Protein AF-A0A7K4M1R7-F1 (afdb_monomer_lite)

Foldseek 3Di:
DVVVLQVCLCVLLVHPDTQDPQLVQLLVCQLVVDPDRDVVVCVPPDDDPCSAANDPTVPDPGHSPVLSVVLSVCSNPPNSVCSRVVQAPESADPVRQCVVPVPPDPPDHHHYRDD

Sequence (115 aa):
LCEALNMKFKAEVQSSRGLTKENLVFLAQKLFNSTSSHLEDYSSTTVSWSQFNRENLPGRNYTFWQWFDGVMEVLKKHLKPHWNDGAILGFVNKQQAHDLLINKPDGTFLLRFSD

Structure (mmCIF, N/CA/C/O backbone):
data_AF-A0A7K4M1R7-F1
#
_entry.id   AF-A0A7K4M1R7-F1
#
loop_
_atom_site.group_PDB
_atom_site.id
_atom_site.type_symbol
_atom_site.label_atom_id
_atom_site.label_alt_id
_atom_site.label_comp_id
_atom_site.label_asym_id
_atom_site.label_entity_id
_atom_site.label_seq_id
_atom_site.pdbx_PDB_ins_code
_atom_site.Cartn_x
_atom_site.Cartn_y
_atom_site.Cartn_z
_atom_site.occupancy
_atom_site.B_iso_or_equiv
_atom_site.auth_seq_id
_atom_site.auth_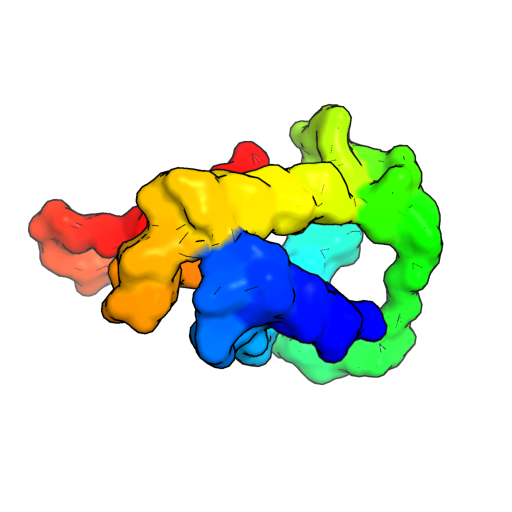comp_id
_atom_site.auth_asym_id
_atom_site.auth_atom_id
_atom_site.pdbx_PDB_model_num
ATOM 1 N N . LEU A 1 1 ? 12.152 5.967 -6.539 1.00 92.69 1 LEU A N 1
ATOM 2 C CA . LEU A 1 1 ? 10.838 5.297 -6.718 1.00 92.69 1 LEU A CA 1
ATOM 3 C C . LEU A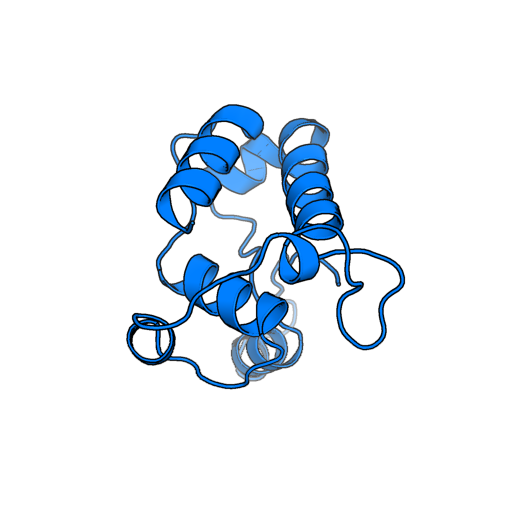 1 1 ? 9.872 5.573 -5.562 1.00 92.69 1 LEU A C 1
ATOM 5 O O . LEU A 1 1 ? 8.762 6.008 -5.833 1.00 92.69 1 LEU A O 1
ATOM 9 N N . CYS A 1 2 ? 10.268 5.361 -4.300 1.00 95.19 2 CYS A N 1
ATOM 10 C CA . CYS A 1 2 ? 9.386 5.525 -3.130 1.00 95.19 2 CYS A CA 1
ATOM 11 C C . CYS A 1 2 ? 8.662 6.879 -3.066 1.00 95.19 2 CYS A C 1
ATOM 13 O O . CYS A 1 2 ? 7.456 6.921 -2.839 1.00 95.19 2 CYS A O 1
ATOM 15 N N . GLU A 1 3 ? 9.373 7.981 -3.319 1.00 96.44 3 GLU A N 1
ATOM 16 C CA . GLU A 1 3 ? 8.776 9.324 -3.346 1.00 96.44 3 GLU A CA 1
ATOM 17 C C . GLU A 1 3 ? 7.706 9.463 -4.432 1.00 96.44 3 GLU A C 1
ATOM 19 O O . GLU A 1 3 ? 6.621 9.970 -4.160 1.00 96.44 3 GLU A O 1
ATOM 24 N N . ALA A 1 4 ? 7.975 8.945 -5.635 1.00 97.88 4 ALA A N 1
ATOM 25 C CA . ALA A 1 4 ? 7.024 8.959 -6.742 1.00 97.88 4 ALA A CA 1
ATOM 26 C C . ALA A 1 4 ? 5.773 8.123 -6.426 1.00 97.88 4 ALA A C 1
ATOM 28 O O . ALA A 1 4 ? 4.659 8.584 -6.669 1.00 97.88 4 ALA A O 1
ATOM 29 N N . LEU A 1 5 ? 5.936 6.939 -5.819 1.00 98.06 5 LEU A N 1
ATOM 30 C CA . LEU A 1 5 ? 4.811 6.115 -5.362 1.00 98.06 5 LEU A CA 1
ATOM 31 C C . LEU A 1 5 ? 3.977 6.840 -4.306 1.00 98.06 5 LEU A C 1
ATOM 33 O O . LEU A 1 5 ? 2.757 6.877 -4.417 1.00 98.06 5 LEU A O 1
ATOM 37 N N . ASN A 1 6 ? 4.617 7.457 -3.311 1.00 98.25 6 ASN A N 1
ATOM 38 C CA . ASN A 1 6 ? 3.915 8.193 -2.262 1.00 98.25 6 ASN A CA 1
ATOM 39 C C . ASN A 1 6 ? 3.180 9.424 -2.818 1.00 98.25 6 ASN A C 1
ATOM 41 O O . ASN A 1 6 ? 2.033 9.679 -2.458 1.00 98.25 6 ASN A O 1
ATOM 45 N N . MET A 1 7 ? 3.819 10.169 -3.723 1.00 98.12 7 MET A N 1
ATOM 46 C CA . MET A 1 7 ? 3.213 11.318 -4.396 1.00 98.12 7 MET A CA 1
ATOM 47 C C . MET A 1 7 ? 1.990 10.892 -5.213 1.00 98.12 7 MET A C 1
ATOM 49 O O . MET A 1 7 ? 0.915 11.471 -5.051 1.00 98.12 7 MET A O 1
ATOM 53 N N . LYS A 1 8 ? 2.129 9.846 -6.036 1.00 98.00 8 LYS A N 1
ATOM 54 C CA . LYS A 1 8 ? 1.030 9.290 -6.831 1.00 98.00 8 LYS A CA 1
ATOM 55 C C . LYS A 1 8 ? -0.098 8.772 -5.941 1.00 98.00 8 LYS A C 1
ATOM 57 O O . LYS A 1 8 ? -1.249 9.091 -6.205 1.00 98.00 8 LYS A O 1
ATOM 62 N N . PHE A 1 9 ? 0.224 8.062 -4.862 1.00 98.38 9 PHE A N 1
ATOM 63 C CA . PHE A 1 9 ? -0.757 7.540 -3.911 1.00 98.38 9 PHE A CA 1
ATOM 64 C C . PHE A 1 9 ? -1.589 8.653 -3.269 1.00 98.38 9 PHE A C 1
ATOM 66 O O . PHE A 1 9 ? -2.816 8.606 -3.310 1.00 98.38 9 PHE A O 1
ATOM 73 N N . LYS A 1 10 ? -0.938 9.697 -2.737 1.00 97.75 10 LYS A N 1
ATOM 74 C CA . LYS A 1 10 ? -1.638 10.852 -2.152 1.00 97.75 10 LYS A CA 1
ATOM 75 C C . LYS A 1 10 ? -2.534 11.556 -3.168 1.00 97.75 10 LYS A C 1
ATOM 77 O O . LYS A 1 10 ? -3.664 11.911 -2.835 1.00 97.75 10 LYS A O 1
ATOM 82 N N . ALA A 1 11 ? -2.039 11.747 -4.391 1.00 97.94 11 ALA A N 1
ATOM 83 C CA . ALA A 1 11 ? -2.790 12.392 -5.461 1.00 97.94 11 ALA A CA 1
ATOM 84 C C . ALA A 1 11 ? -4.012 11.560 -5.885 1.00 97.94 11 ALA A C 1
ATOM 86 O O . ALA A 1 11 ? -5.116 12.093 -5.965 1.00 97.94 11 ALA A O 1
ATOM 87 N N . GLU A 1 12 ? -3.835 10.255 -6.102 1.00 97.88 12 GLU A N 1
ATOM 88 C CA . GLU A 1 12 ? -4.886 9.372 -6.617 1.00 97.88 12 GLU A CA 1
ATOM 89 C C . GLU A 1 12 ? -5.974 9.102 -5.572 1.00 97.88 12 GLU A C 1
ATOM 91 O O . GLU A 1 12 ? -7.164 9.221 -5.862 1.00 97.88 12 GLU A O 1
ATOM 96 N N . VAL A 1 13 ? -5.575 8.830 -4.325 1.00 96.94 13 VAL A N 1
ATOM 97 C CA . VAL A 1 13 ? -6.498 8.633 -3.192 1.00 96.94 13 VAL A CA 1
ATOM 98 C C . VAL A 1 13 ? -7.075 9.971 -2.698 1.00 96.94 13 VAL A C 1
ATOM 100 O O . VAL A 1 13 ? -8.045 9.999 -1.937 1.00 96.94 13 VAL A O 1
ATOM 103 N N . GLN A 1 14 ? -6.513 11.101 -3.149 1.00 96.31 14 GLN A N 1
ATOM 104 C CA . GLN A 1 14 ? -6.866 12.461 -2.732 1.00 96.31 14 GLN A CA 1
ATOM 105 C C . GLN A 1 14 ? -6.829 12.628 -1.205 1.00 96.31 14 GLN A C 1
ATOM 107 O O . GLN A 1 14 ? -7.771 13.139 -0.588 1.00 96.31 14 GLN A O 1
ATOM 112 N N . SER A 1 15 ? -5.749 12.146 -0.594 1.00 93.75 15 SER A N 1
ATOM 113 C CA . SER A 1 15 ? -5.548 12.124 0.852 1.00 93.75 15 SER A CA 1
ATOM 114 C C . SER A 1 15 ? -4.198 12.724 1.229 1.00 93.75 15 SER A C 1
ATOM 116 O O . SER A 1 15 ? -3.194 12.519 0.547 1.00 93.75 15 SER A O 1
ATOM 118 N N . SER A 1 16 ? -4.154 13.432 2.358 1.00 92.56 16 SER A N 1
ATOM 119 C CA . SER A 1 16 ? -2.897 13.846 2.985 1.00 92.56 16 SER A CA 1
ATOM 120 C C . SER A 1 16 ? -2.172 12.670 3.657 1.00 92.56 16 SER A C 1
ATOM 122 O O . SER A 1 16 ? -0.940 12.707 3.779 1.00 92.56 16 SER A O 1
ATOM 124 N N . ARG A 1 17 ? -2.904 11.606 4.033 1.00 95.06 17 ARG A N 1
ATOM 125 C CA . ARG A 1 17 ? -2.350 10.349 4.552 1.00 95.06 17 ARG A CA 1
ATOM 126 C C . ARG A 1 17 ? -1.705 9.579 3.403 1.00 95.06 17 ARG A C 1
ATOM 128 O O . ARG A 1 17 ? -2.376 8.923 2.609 1.00 95.06 17 ARG A O 1
ATOM 135 N N . GLY A 1 18 ? -0.384 9.691 3.321 1.00 95.44 18 GLY A N 1
ATOM 136 C CA . GLY A 1 18 ? 0.430 8.946 2.365 1.00 95.44 18 GLY A CA 1
ATOM 137 C C . GLY A 1 18 ? 0.906 7.602 2.895 1.00 95.44 18 GLY A C 1
ATOM 138 O O . GLY A 1 18 ? 0.424 7.099 3.907 1.00 95.44 18 GLY A O 1
ATOM 139 N N . LEU A 1 19 ? 1.909 7.070 2.208 1.00 97.31 19 LEU A N 1
ATOM 140 C CA . LEU A 1 19 ? 2.626 5.864 2.593 1.00 97.31 19 LEU A CA 1
ATOM 141 C C . LEU A 1 19 ? 3.588 6.175 3.744 1.00 97.31 19 LEU A C 1
ATOM 143 O O . LEU A 1 19 ? 4.409 7.092 3.644 1.00 97.31 19 LEU A O 1
ATOM 147 N N . THR A 1 20 ? 3.496 5.405 4.827 1.00 95.94 20 THR A N 1
ATOM 148 C CA . THR A 1 20 ? 4.461 5.451 5.934 1.00 95.94 20 THR A CA 1
ATOM 14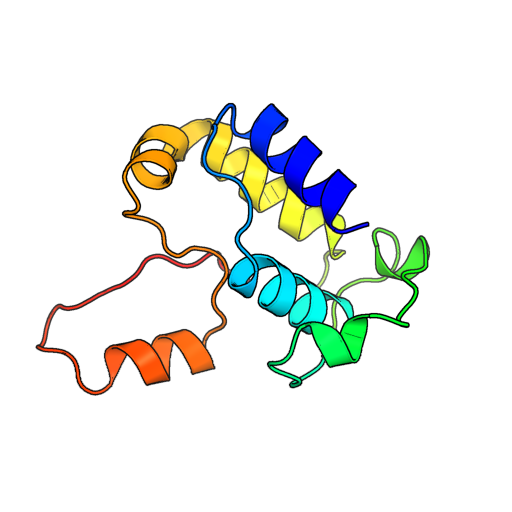9 C C . THR A 1 20 ? 5.731 4.666 5.591 1.00 95.94 20 THR A C 1
ATOM 151 O O . THR A 1 20 ? 5.791 3.967 4.575 1.00 95.94 20 THR A O 1
ATOM 154 N N . LYS A 1 21 ? 6.759 4.743 6.447 1.00 94.69 21 LYS A N 1
ATOM 155 C CA . LYS A 1 21 ? 7.993 3.955 6.276 1.00 94.69 21 LYS A CA 1
ATOM 156 C C . LYS A 1 21 ? 7.700 2.454 6.244 1.00 94.69 21 LYS A C 1
ATOM 158 O O . LYS A 1 21 ? 8.236 1.745 5.402 1.00 94.69 21 LYS A O 1
ATOM 163 N N . GLU A 1 22 ? 6.795 1.991 7.097 1.00 95.06 22 GLU A N 1
ATOM 164 C CA . GLU A 1 22 ? 6.369 0.593 7.184 1.00 95.06 22 GLU A CA 1
ATOM 165 C C . GLU A 1 22 ? 5.654 0.159 5.898 1.00 95.06 22 GLU A C 1
ATOM 167 O O . GLU A 1 22 ? 5.889 -0.939 5.395 1.00 95.06 22 GLU A O 1
ATOM 172 N N . ASN A 1 23 ? 4.838 1.042 5.306 1.00 97.12 23 ASN A N 1
ATOM 173 C CA . ASN A 1 23 ? 4.211 0.763 4.012 1.00 97.12 23 ASN A CA 1
ATOM 174 C C . ASN A 1 23 ? 5.264 0.621 2.905 1.00 97.12 23 ASN A C 1
ATOM 176 O O . ASN A 1 23 ? 5.150 -0.266 2.064 1.00 97.12 23 ASN A O 1
ATOM 180 N N . LEU A 1 24 ? 6.301 1.464 2.910 1.00 96.88 24 LEU A N 1
ATOM 181 C CA . LEU A 1 24 ? 7.392 1.377 1.936 1.00 96.88 24 LEU A CA 1
ATOM 182 C C . LEU A 1 24 ? 8.203 0.084 2.090 1.00 96.88 24 LEU A C 1
ATOM 184 O O . LEU A 1 24 ? 8.537 -0.527 1.078 1.00 96.88 24 LEU A O 1
ATOM 188 N N . VAL A 1 25 ? 8.457 -0.372 3.322 1.00 95.94 25 VAL A N 1
ATOM 189 C CA . VAL A 1 25 ? 9.086 -1.682 3.573 1.00 95.94 25 VAL A CA 1
ATOM 190 C C . VAL A 1 25 ? 8.230 -2.809 2.999 1.00 95.94 25 VAL A C 1
ATOM 192 O O . VAL A 1 25 ? 8.747 -3.644 2.264 1.00 95.94 25 VAL A O 1
ATOM 195 N N . PHE A 1 26 ? 6.919 -2.813 3.257 1.00 97.12 26 PHE A N 1
ATOM 196 C CA . PHE A 1 26 ? 6.013 -3.818 2.691 1.00 97.12 26 PHE A CA 1
ATOM 197 C C . PHE A 1 26 ? 6.044 -3.825 1.152 1.00 97.12 26 PHE A C 1
ATOM 199 O O . PHE A 1 26 ? 6.085 -4.886 0.529 1.00 97.12 26 PHE A O 1
ATOM 206 N N . LEU A 1 27 ? 6.038 -2.646 0.521 1.00 97.44 27 LEU A N 1
ATOM 207 C CA . LEU A 1 27 ? 6.107 -2.536 -0.938 1.00 97.44 27 LEU A CA 1
ATOM 208 C C . LEU A 1 27 ? 7.439 -3.062 -1.483 1.00 97.44 27 LEU A C 1
ATOM 210 O O . LEU A 1 27 ? 7.435 -3.750 -2.500 1.00 97.44 27 LEU A O 1
ATOM 214 N N . ALA A 1 28 ? 8.552 -2.791 -0.798 1.00 96.50 28 ALA A N 1
ATOM 215 C CA . ALA A 1 28 ? 9.863 -3.321 -1.161 1.00 96.50 28 ALA A CA 1
ATOM 216 C C . ALA A 1 28 ? 9.913 -4.852 -1.022 1.00 96.50 28 ALA A C 1
ATOM 218 O O . ALA A 1 28 ? 10.304 -5.536 -1.966 1.00 96.50 28 ALA A O 1
ATOM 219 N N . GLN A 1 29 ? 9.426 -5.402 0.095 1.00 95.69 29 GLN A N 1
ATOM 220 C CA . GLN A 1 29 ? 9.295 -6.850 0.300 1.00 95.69 29 GLN A CA 1
ATOM 221 C C . GLN A 1 29 ? 8.484 -7.505 -0.821 1.00 95.69 29 GLN A C 1
ATOM 223 O O . GLN A 1 29 ? 8.909 -8.510 -1.386 1.00 95.69 29 GLN A O 1
ATOM 228 N N . LYS A 1 30 ? 7.341 -6.908 -1.183 1.00 95.94 30 LYS A N 1
ATOM 229 C CA . LYS A 1 30 ? 6.488 -7.383 -2.277 1.00 95.94 30 LYS A CA 1
ATOM 230 C C . LYS A 1 30 ? 7.211 -7.351 -3.621 1.00 95.94 30 LYS A C 1
ATOM 232 O O . LYS A 1 30 ? 7.173 -8.342 -4.340 1.00 95.94 30 LYS A O 1
ATOM 237 N N . LEU A 1 31 ? 7.837 -6.226 -3.962 1.00 96.38 31 LEU A N 1
ATOM 238 C CA . LEU A 1 31 ? 8.491 -6.013 -5.253 1.00 96.38 31 LEU A CA 1
ATOM 239 C C . LEU A 1 31 ? 9.702 -6.933 -5.450 1.00 96.38 31 LEU A C 1
ATOM 241 O O . LEU A 1 31 ? 9.888 -7.481 -6.531 1.00 96.38 31 LEU A O 1
ATOM 245 N N . PHE A 1 32 ? 10.511 -7.106 -4.405 1.00 95.50 32 PHE A N 1
ATOM 246 C CA . PHE A 1 32 ? 11.743 -7.894 -4.456 1.00 95.50 32 PHE A CA 1
ATOM 247 C C . PHE A 1 32 ? 11.566 -9.344 -4.002 1.00 95.50 32 PHE A C 1
ATOM 249 O O . PHE A 1 32 ? 12.535 -10.099 -4.016 1.00 95.50 32 PHE A O 1
ATOM 256 N N . ASN A 1 33 ? 10.357 -9.736 -3.583 1.00 93.38 33 ASN A N 1
ATOM 257 C CA . ASN A 1 33 ? 10.094 -11.023 -2.938 1.00 93.38 33 ASN A CA 1
ATOM 258 C C . ASN A 1 33 ? 11.076 -11.301 -1.779 1.00 93.38 33 ASN A C 1
ATOM 260 O O . ASN A 1 33 ? 11.660 -12.378 -1.670 1.00 93.38 33 ASN A O 1
ATOM 264 N N . SER A 1 34 ? 11.295 -10.279 -0.949 1.00 92.94 34 SER A N 1
ATOM 265 C CA . SER A 1 34 ? 12.274 -10.269 0.139 1.00 92.94 34 SER A CA 1
ATOM 266 C C . SER A 1 34 ? 11.591 -10.378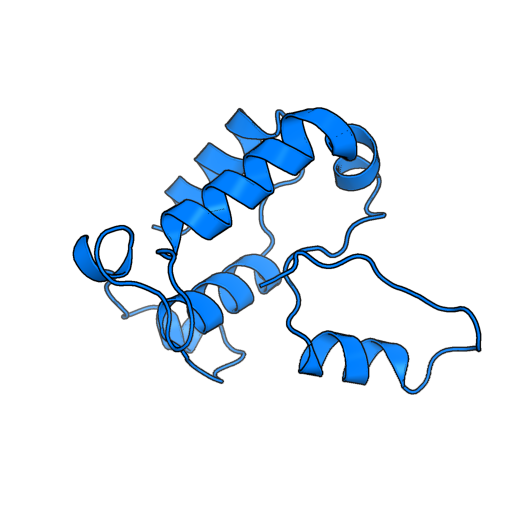 1.500 1.00 92.94 34 SER A C 1
ATOM 268 O O . SER A 1 34 ? 10.473 -9.900 1.693 1.00 92.94 34 SER A O 1
ATOM 270 N N . THR A 1 35 ? 12.289 -10.969 2.469 1.00 89.44 35 THR A N 1
ATOM 271 C CA . THR A 1 35 ? 11.855 -11.058 3.871 1.00 89.44 35 THR A CA 1
ATOM 272 C C . THR A 1 35 ? 12.479 -9.984 4.764 1.00 89.44 35 THR A C 1
ATOM 274 O O . THR A 1 35 ? 12.167 -9.940 5.951 1.00 89.44 35 THR A O 1
ATOM 277 N N . SER A 1 36 ? 13.349 -9.113 4.233 1.00 91.56 36 SER A N 1
ATOM 278 C CA . SER A 1 36 ? 13.971 -8.046 5.030 1.00 91.56 36 SER A CA 1
ATOM 279 C C . SER A 1 36 ? 12.921 -7.048 5.529 1.00 91.56 36 SER A C 1
ATOM 281 O O . SER A 1 36 ? 12.089 -6.557 4.759 1.00 91.56 36 SER A O 1
ATOM 283 N N . SER A 1 37 ? 12.973 -6.746 6.825 1.00 88.94 37 SER A N 1
ATOM 284 C CA . SER A 1 37 ? 12.078 -5.829 7.535 1.00 88.94 37 SER A CA 1
ATOM 285 C C . SER A 1 37 ? 12.616 -4.402 7.662 1.00 88.94 37 SER A C 1
ATOM 287 O O . SER A 1 37 ? 11.897 -3.535 8.160 1.00 88.94 37 SER A O 1
ATOM 289 N N . HIS A 1 38 ? 13.856 -4.137 7.241 1.00 88.88 38 HIS A N 1
ATOM 290 C CA . HIS A 1 38 ? 14.499 -2.836 7.412 1.00 88.88 38 HIS A CA 1
ATOM 291 C C . HIS A 1 38 ? 14.590 -2.101 6.079 1.00 88.88 38 HIS A C 1
ATOM 293 O O . HIS A 1 38 ? 15.089 -2.627 5.091 1.00 88.88 38 HIS A O 1
ATOM 299 N N . LEU A 1 39 ? 14.120 -0.850 6.049 1.00 84.94 39 LEU A N 1
ATOM 300 C CA . LEU A 1 39 ? 14.136 -0.036 4.828 1.00 84.94 39 LEU A CA 1
ATOM 301 C C . LEU A 1 39 ? 15.564 0.200 4.301 1.00 84.94 39 LEU A C 1
ATOM 303 O O . LEU A 1 39 ? 15.766 0.360 3.101 1.00 84.94 39 LEU A O 1
ATOM 307 N N . GLU A 1 40 ? 16.541 0.216 5.205 1.00 89.38 40 GLU A N 1
ATOM 308 C CA . GLU A 1 40 ? 17.958 0.475 4.926 1.00 89.38 40 GLU A CA 1
ATOM 309 C C . GLU A 1 40 ? 18.579 -0.603 4.033 1.00 89.38 40 GLU A C 1
ATOM 311 O O . GLU A 1 40 ? 19.395 -0.283 3.168 1.00 89.38 40 GLU A O 1
ATOM 316 N N . ASP A 1 41 ? 18.094 -1.842 4.143 1.00 90.75 41 ASP A N 1
ATOM 317 C CA . ASP A 1 41 ? 18.520 -2.973 3.312 1.00 90.75 41 ASP A CA 1
ATOM 318 C C . ASP A 1 41 ? 18.154 -2.768 1.832 1.00 90.75 41 ASP A C 1
ATOM 320 O O . ASP A 1 41 ? 18.757 -3.365 0.942 1.00 90.75 41 ASP A O 1
ATOM 324 N N . TYR A 1 42 ? 17.188 -1.885 1.555 1.00 92.38 42 TYR A N 1
ATOM 325 C CA . TYR A 1 42 ? 16.751 -1.534 0.206 1.00 92.38 42 TYR A CA 1
ATOM 326 C C . TYR A 1 42 ? 17.355 -0.216 -0.298 1.00 92.38 42 TYR A C 1
ATOM 328 O O . TYR A 1 42 ? 17.104 0.169 -1.440 1.00 92.38 42 TYR A O 1
ATOM 336 N N . SER A 1 43 ? 18.153 0.487 0.511 1.00 89.50 43 SER A N 1
ATOM 337 C CA . SER A 1 43 ? 18.651 1.837 0.191 1.00 89.50 43 SER A CA 1
ATOM 338 C C . SER A 1 43 ? 19.487 1.906 -1.094 1.00 89.50 43 SER A C 1
ATOM 340 O O . SER A 1 43 ? 19.424 2.903 -1.811 1.00 89.50 43 SER A O 1
ATOM 342 N N . SER A 1 44 ? 20.222 0.838 -1.414 1.00 90.81 44 SER A N 1
ATOM 343 C CA . SER A 1 44 ? 21.048 0.708 -2.622 1.00 90.81 44 SER A CA 1
ATOM 344 C C . SER A 1 44 ? 20.390 -0.117 -3.733 1.00 90.81 44 SER A C 1
ATOM 346 O O . SER A 1 44 ? 20.986 -0.312 -4.794 1.00 90.81 44 SER A O 1
ATOM 348 N N . THR A 1 45 ? 19.165 -0.604 -3.516 1.00 93.56 45 THR A N 1
ATOM 349 C CA . THR A 1 45 ? 18.469 -1.433 -4.505 1.00 93.56 45 THR A CA 1
ATOM 350 C C . THR A 1 45 ? 17.906 -0.589 -5.639 1.00 93.56 45 THR A C 1
ATOM 352 O O . THR A 1 45 ? 17.354 0.496 -5.442 1.00 93.56 45 THR A O 1
ATOM 355 N N . THR A 1 46 ? 18.034 -1.101 -6.859 1.00 95.00 46 THR A N 1
ATOM 356 C CA . THR A 1 46 ? 17.446 -0.501 -8.054 1.00 95.00 46 THR A CA 1
ATOM 357 C C . THR A 1 46 ? 16.241 -1.317 -8.496 1.00 95.00 46 THR A C 1
ATOM 359 O O . THR A 1 46 ? 16.184 -2.532 -8.320 1.00 95.00 46 THR A O 1
ATOM 362 N N . VAL A 1 47 ? 15.251 -0.627 -9.058 1.00 96.75 47 VAL A N 1
ATOM 363 C CA . VAL A 1 47 ? 14.045 -1.247 -9.608 1.00 96.75 47 VAL A CA 1
ATOM 364 C C . VAL A 1 47 ? 14.074 -1.044 -11.107 1.00 96.75 47 VAL A C 1
ATOM 366 O O . VAL A 1 47 ? 14.059 0.096 -11.577 1.00 96.75 47 VAL A O 1
ATOM 369 N N . SER A 1 48 ? 14.120 -2.137 -11.863 1.00 97.38 48 SER A N 1
ATOM 370 C CA . SER A 1 48 ? 13.997 -2.065 -13.313 1.00 97.38 48 SER A CA 1
ATOM 371 C C . SER A 1 48 ? 12.546 -1.774 -13.714 1.00 97.38 48 SER A C 1
ATOM 373 O O . SER A 1 48 ? 11.592 -2.075 -12.991 1.00 97.38 48 SER A O 1
ATOM 375 N N . TRP A 1 49 ? 12.349 -1.239 -14.921 1.00 97.31 49 TRP A N 1
ATOM 376 C CA . TRP A 1 49 ? 11.002 -1.118 -15.486 1.00 97.31 49 TRP A CA 1
ATOM 377 C C . TRP A 1 49 ? 10.299 -2.478 -15.601 1.00 97.31 49 TRP A C 1
ATOM 379 O O . TRP A 1 49 ? 9.081 -2.560 -15.426 1.00 97.31 49 TRP A O 1
ATOM 389 N N . SER A 1 50 ? 11.056 -3.550 -15.870 1.00 97.31 50 SER A N 1
ATOM 390 C CA . SER A 1 50 ? 10.469 -4.878 -16.007 1.00 97.31 50 SER A CA 1
ATOM 391 C C . SER A 1 50 ? 9.906 -5.384 -14.683 1.00 97.31 50 SER A C 1
ATOM 393 O O . SER A 1 50 ? 8.740 -5.762 -14.643 1.00 97.31 50 SER A O 1
ATOM 395 N N . GLN A 1 51 ? 10.661 -5.268 -13.591 1.00 97.62 51 GLN A N 1
ATOM 396 C CA . GLN A 1 51 ? 10.198 -5.605 -12.241 1.00 97.62 51 GLN A CA 1
ATOM 397 C C . GLN A 1 51 ? 8.990 -4.760 -11.819 1.00 97.62 51 GLN A C 1
ATOM 399 O O . GLN A 1 51 ? 8.087 -5.242 -11.140 1.00 97.62 51 GLN A O 1
ATOM 404 N N . PHE A 1 52 ? 8.958 -3.490 -12.230 1.00 98.12 52 PHE A N 1
ATOM 405 C CA . PHE A 1 52 ? 7.883 -2.581 -11.857 1.00 98.12 52 PHE A CA 1
ATOM 406 C C . PHE A 1 52 ? 6.552 -2.902 -12.554 1.00 98.12 52 PHE A C 1
ATOM 408 O O . PHE A 1 52 ? 5.506 -2.910 -11.902 1.00 98.12 52 PHE A O 1
ATOM 415 N N . ASN A 1 53 ? 6.564 -3.134 -13.874 1.00 97.81 53 ASN A N 1
ATOM 416 C CA . ASN A 1 53 ? 5.326 -3.223 -14.657 1.00 97.81 53 ASN A CA 1
ATOM 417 C C . ASN A 1 53 ? 5.388 -4.126 -15.907 1.00 97.81 53 ASN A C 1
ATOM 419 O O . ASN A 1 53 ? 4.641 -3.914 -16.861 1.00 97.81 53 ASN A O 1
ATOM 423 N N . ARG A 1 54 ? 6.268 -5.130 -15.948 1.00 97.31 54 ARG A N 1
ATOM 424 C CA . ARG A 1 54 ? 6.310 -6.104 -17.060 1.00 97.31 54 ARG A CA 1
ATOM 425 C C . ARG A 1 54 ? 6.337 -7.550 -16.587 1.00 97.31 54 ARG A C 1
ATOM 427 O O . ARG A 1 54 ? 5.696 -8.399 -17.194 1.00 97.31 54 ARG A O 1
ATOM 434 N N . GLU A 1 55 ? 7.106 -7.826 -15.547 1.00 97.88 55 GLU A N 1
ATOM 435 C CA . GLU A 1 55 ? 7.212 -9.131 -14.915 1.00 97.88 55 GLU A CA 1
ATOM 436 C C . GLU A 1 55 ? 6.123 -9.267 -13.852 1.00 97.88 55 GLU A C 1
ATOM 438 O O . GLU A 1 55 ? 5.842 -8.334 -13.093 1.00 97.88 55 GLU A O 1
ATOM 443 N N . ASN A 1 56 ? 5.490 -10.436 -13.817 1.00 98.06 56 ASN A N 1
ATOM 444 C CA . ASN A 1 56 ? 4.510 -10.738 -12.788 1.00 98.06 56 ASN A CA 1
ATOM 445 C C . ASN A 1 56 ? 5.210 -10.997 -11.455 1.00 98.06 56 ASN A C 1
ATOM 447 O O . ASN A 1 56 ? 6.303 -11.565 -11.413 1.00 98.06 56 ASN A O 1
ATOM 451 N N . LEU A 1 57 ? 4.541 -10.635 -10.361 1.00 97.06 57 LEU A N 1
ATOM 452 C CA . LEU A 1 57 ? 5.011 -11.001 -9.032 1.00 97.06 57 LEU A CA 1
ATOM 453 C C . LEU A 1 57 ? 5.030 -12.535 -8.872 1.00 97.06 57 LEU A C 1
ATOM 455 O O . LEU A 1 57 ? 4.175 -13.220 -9.446 1.00 97.06 57 LEU A O 1
ATOM 459 N N . PRO A 1 58 ? 5.963 -13.100 -8.082 1.00 94.81 58 PRO A N 1
ATOM 460 C CA . PRO A 1 58 ? 6.048 -14.544 -7.888 1.00 94.81 58 PRO A CA 1
ATOM 461 C C . PRO A 1 58 ? 4.716 -15.158 -7.438 1.00 94.81 58 PRO A C 1
ATOM 463 O O . PRO A 1 58 ? 4.095 -14.710 -6.475 1.00 94.81 58 PRO A O 1
ATOM 466 N N . GLY A 1 59 ? 4.264 -16.187 -8.159 1.00 94.25 59 GLY A N 1
ATOM 467 C CA . GLY A 1 59 ? 2.996 -16.871 -7.884 1.00 94.25 59 GLY A CA 1
ATOM 468 C C . GLY A 1 59 ? 1.737 -16.070 -8.240 1.00 94.25 59 GLY A C 1
ATOM 469 O O . GLY A 1 59 ? 0.645 -16.462 -7.830 1.00 94.25 59 GLY A O 1
ATOM 470 N N . ARG A 1 60 ? 1.861 -14.960 -8.980 1.00 95.62 60 ARG A N 1
ATOM 471 C CA . ARG A 1 60 ? 0.749 -14.093 -9.395 1.00 95.62 60 ARG A CA 1
ATOM 472 C C . ARG A 1 60 ? 0.698 -13.933 -10.910 1.00 95.62 60 ARG A C 1
ATOM 474 O O . ARG A 1 60 ? 1.669 -14.175 -11.619 1.00 95.62 60 ARG A O 1
ATOM 481 N N . ASN A 1 61 ? -0.460 -13.513 -11.405 1.00 97.19 61 ASN A N 1
ATOM 482 C CA . ASN A 1 61 ? -0.707 -13.202 -12.815 1.00 97.19 61 ASN A CA 1
ATOM 483 C C . ASN A 1 61 ? -0.796 -11.688 -13.077 1.00 97.19 61 ASN A C 1
ATOM 485 O O . ASN A 1 61 ? -1.374 -11.274 -14.079 1.00 97.19 61 ASN A O 1
ATOM 489 N N . TYR A 1 62 ? -0.252 -10.882 -12.164 1.00 97.75 62 TYR A N 1
ATOM 490 C CA . TYR A 1 62 ? -0.221 -9.429 -12.246 1.00 97.75 62 TYR A CA 1
ATOM 491 C C . TYR A 1 62 ? 1.156 -8.886 -11.834 1.00 97.75 62 TYR A C 1
ATOM 493 O O . TYR A 1 62 ? 1.901 -9.527 -11.084 1.00 97.75 62 TYR A O 1
ATOM 501 N N . THR A 1 63 ? 1.482 -7.685 -12.306 1.00 98.50 63 THR A N 1
ATOM 502 C CA . THR A 1 63 ? 2.718 -6.953 -11.995 1.00 98.50 63 THR A CA 1
ATOM 503 C C .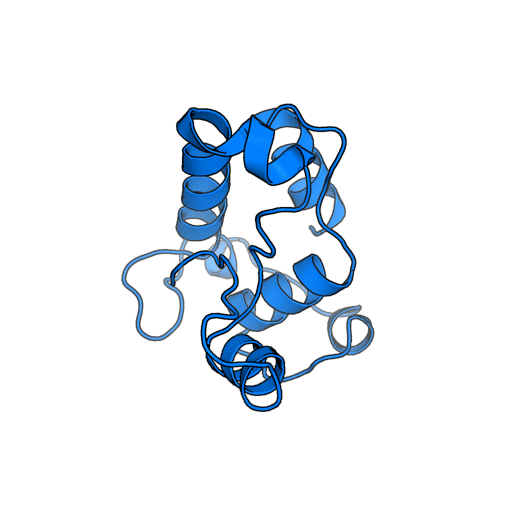 THR A 1 63 ? 2.612 -6.201 -10.666 1.00 98.50 63 THR A C 1
ATOM 505 O O . THR A 1 63 ? 1.519 -5.999 -10.127 1.00 98.50 63 THR A O 1
ATOM 508 N N . PHE A 1 64 ? 3.742 -5.719 -10.139 1.00 98.50 64 PHE A N 1
ATOM 509 C CA . PHE A 1 64 ? 3.734 -4.846 -8.960 1.00 98.50 64 PHE A CA 1
ATOM 510 C C . PHE A 1 64 ? 2.838 -3.616 -9.159 1.00 98.50 64 PHE A C 1
ATOM 512 O O . PHE A 1 64 ? 2.015 -3.303 -8.296 1.00 98.50 64 PHE A O 1
ATOM 519 N N . TRP A 1 65 ? 2.974 -2.934 -10.299 1.00 98.56 65 TRP A N 1
ATOM 520 C CA . TRP A 1 65 ? 2.183 -1.743 -10.588 1.00 98.56 65 TRP A CA 1
ATOM 521 C C . TRP A 1 65 ? 0.687 -2.042 -10.671 1.00 98.56 65 TRP A C 1
ATOM 523 O O . TRP A 1 65 ? -0.091 -1.303 -10.082 1.00 98.56 65 TRP A O 1
ATOM 533 N N . GLN A 1 66 ? 0.276 -3.134 -11.323 1.00 98.56 66 GLN A N 1
ATOM 534 C CA . GLN A 1 66 ? -1.142 -3.510 -11.398 1.00 98.56 66 GLN A CA 1
ATOM 535 C C . GLN A 1 66 ? -1.760 -3.711 -10.009 1.00 98.56 66 GLN A C 1
ATOM 537 O O . GLN A 1 66 ? -2.874 -3.254 -9.756 1.00 98.56 66 GLN A O 1
ATOM 542 N N . TRP A 1 67 ? -1.027 -4.347 -9.091 1.00 98.50 67 TRP A N 1
ATOM 543 C CA . TRP A 1 67 ? -1.470 -4.493 -7.705 1.00 98.50 67 TRP A CA 1
ATOM 544 C C . TRP A 1 67 ? -1.589 -3.136 -6.999 1.00 98.50 67 TRP A C 1
ATOM 546 O O . TRP A 1 67 ? -2.606 -2.840 -6.372 1.00 98.50 67 TRP A O 1
ATOM 556 N N . PHE A 1 68 ? -0.560 -2.294 -7.119 1.00 98.56 68 PHE A N 1
ATOM 557 C CA . PHE A 1 68 ? -0.520 -0.994 -6.451 1.00 98.56 68 PHE A CA 1
ATOM 558 C C . PHE A 1 68 ? -1.593 -0.026 -6.980 1.00 98.56 68 PHE A C 1
ATOM 560 O O . PHE A 1 68 ? -2.236 0.675 -6.198 1.00 98.56 68 PHE A O 1
ATOM 567 N N . ASP A 1 69 ? -1.827 -0.027 -8.291 1.00 98.50 69 ASP A N 1
ATOM 568 C CA . ASP A 1 69 ? -2.884 0.741 -8.952 1.00 98.50 69 ASP A CA 1
ATOM 569 C C . ASP A 1 69 ? -4.278 0.274 -8.514 1.00 98.50 69 ASP A C 1
ATOM 571 O O . ASP A 1 69 ? -5.107 1.092 -8.118 1.00 98.50 69 ASP A O 1
ATOM 575 N N . GLY A 1 70 ? -4.504 -1.043 -8.436 1.00 98.38 70 GLY A N 1
ATOM 576 C CA . GLY A 1 70 ? -5.749 -1.607 -7.908 1.00 98.38 70 GLY A CA 1
ATOM 577 C C . GLY A 1 70 ? -6.051 -1.174 -6.467 1.00 98.38 70 GLY A C 1
ATOM 578 O O . GLY A 1 70 ? -7.196 -0.854 -6.142 1.00 98.38 70 GLY A O 1
ATOM 579 N N . VAL A 1 71 ? -5.027 -1.092 -5.608 1.00 98.38 71 VAL A N 1
ATOM 580 C CA . VAL A 1 71 ? -5.168 -0.561 -4.241 1.00 98.38 71 VAL A CA 1
ATOM 581 C C . VAL A 1 71 ? -5.615 0.901 -4.256 1.00 98.38 71 VAL A C 1
ATOM 583 O O . VAL A 1 71 ? -6.580 1.250 -3.571 1.00 98.38 71 VAL A O 1
ATOM 586 N N . MET A 1 72 ? -4.944 1.757 -5.033 1.00 98.44 72 MET A N 1
ATOM 587 C CA . MET A 1 72 ? -5.313 3.174 -5.141 1.00 98.44 72 MET A CA 1
ATOM 588 C C . MET A 1 72 ? -6.743 3.341 -5.657 1.00 98.44 72 MET A C 1
ATOM 590 O O . MET A 1 72 ? -7.492 4.159 -5.124 1.00 98.44 72 MET A O 1
ATOM 594 N N . GLU A 1 73 ? -7.141 2.532 -6.635 1.00 98.25 73 GLU A N 1
ATOM 595 C CA . GLU A 1 73 ? -8.455 2.610 -7.263 1.00 98.25 73 GLU A CA 1
ATOM 596 C C . GLU A 1 73 ? -9.592 2.243 -6.298 1.00 98.25 73 GLU A C 1
ATOM 598 O O . GLU A 1 73 ? -10.585 2.970 -6.198 1.00 98.25 73 GLU A O 1
ATOM 603 N N . VAL A 1 74 ? -9.444 1.165 -5.518 1.00 98.00 74 VAL A N 1
ATOM 604 C CA . VAL A 1 74 ? -10.443 0.778 -4.503 1.00 98.00 74 VAL A CA 1
ATOM 605 C C . VAL A 1 74 ? -10.523 1.816 -3.384 1.00 98.00 74 VAL A C 1
ATOM 607 O O . VAL A 1 74 ? -11.621 2.178 -2.946 1.00 98.00 74 VAL A O 1
ATOM 610 N N . LEU A 1 75 ? -9.375 2.336 -2.937 1.00 98.06 75 LEU A N 1
ATOM 611 C CA . LEU A 1 75 ? -9.343 3.405 -1.942 1.00 98.06 75 LEU A CA 1
ATOM 612 C C . LEU A 1 75 ? -10.075 4.650 -2.440 1.00 98.06 75 LEU A C 1
ATOM 614 O O . LEU A 1 75 ? -10.988 5.130 -1.771 1.00 98.06 75 LEU A O 1
ATOM 618 N N . LYS A 1 76 ? -9.721 5.134 -3.631 1.00 97.00 76 LYS A N 1
ATOM 619 C CA . LYS A 1 76 ? -10.320 6.318 -4.251 1.00 97.00 76 LYS A CA 1
ATOM 620 C C . LYS A 1 76 ? -11.829 6.169 -4.437 1.00 97.00 76 LYS A C 1
ATOM 622 O O . LYS A 1 76 ? -12.567 7.101 -4.128 1.00 97.00 76 LYS A O 1
ATOM 627 N N . LYS A 1 77 ? -12.288 5.018 -4.936 1.00 97.38 77 LYS A N 1
ATOM 628 C CA . LYS A 1 77 ? -13.704 4.797 -5.259 1.00 97.38 77 LYS A CA 1
ATOM 629 C C . LYS A 1 77 ? -14.582 4.547 -4.040 1.00 97.38 77 LYS A C 1
ATOM 631 O O . LYS A 1 77 ? -15.734 4.974 -4.039 1.00 97.38 77 LYS A O 1
ATOM 636 N N . HIS A 1 78 ? -14.075 3.835 -3.033 1.00 97.31 78 HIS A N 1
ATOM 637 C CA . HIS A 1 78 ? -14.943 3.258 -2.001 1.00 97.31 78 HIS A CA 1
ATOM 638 C C . HIS A 1 78 ? -14.462 3.473 -0.566 1.00 97.31 78 HIS A C 1
ATOM 640 O O . HIS A 1 78 ? -15.288 3.566 0.337 1.00 97.31 78 HIS A O 1
ATOM 646 N N . LEU A 1 79 ? -13.151 3.556 -0.323 1.00 97.50 79 LEU A N 1
ATOM 647 C CA . LEU A 1 79 ? -12.606 3.436 1.037 1.00 97.50 79 LEU A CA 1
ATOM 648 C C . LEU A 1 79 ? -11.859 4.679 1.540 1.00 97.50 79 LEU A C 1
ATOM 650 O O . LEU A 1 79 ? -11.287 4.643 2.628 1.00 97.50 79 LEU A O 1
ATOM 654 N N . LYS A 1 80 ? -11.882 5.793 0.801 1.00 96.88 80 LYS A N 1
ATOM 655 C CA . LYS A 1 80 ? -11.152 7.025 1.139 1.00 96.88 80 LYS A CA 1
ATOM 656 C C . LYS A 1 80 ? -11.408 7.529 2.572 1.00 96.88 80 LYS A C 1
ATOM 658 O O . LYS A 1 80 ? -10.418 7.802 3.249 1.00 96.88 80 LYS A O 1
ATOM 663 N N . PRO A 1 81 ? -12.657 7.633 3.079 1.00 97.25 81 PRO A N 1
ATOM 664 C CA . PRO A 1 81 ? -12.889 8.062 4.463 1.00 97.25 81 PRO A CA 1
ATOM 665 C C . PRO A 1 81 ? -12.205 7.135 5.479 1.00 97.25 81 PRO A C 1
ATOM 667 O O . PRO A 1 81 ? -11.417 7.585 6.298 1.00 97.25 81 PRO A O 1
ATOM 670 N N . HIS A 1 82 ? -12.375 5.823 5.315 1.00 97.75 82 HIS A N 1
ATOM 671 C CA . HIS A 1 82 ? -11.785 4.789 6.171 1.00 97.75 82 HIS A CA 1
ATOM 672 C C . HIS A 1 82 ? -10.249 4.787 6.135 1.00 97.75 82 HIS A C 1
ATOM 674 O O . HIS A 1 82 ? -9.591 4.484 7.132 1.00 97.75 82 HIS A O 1
ATOM 680 N N . TRP A 1 83 ? -9.657 5.125 4.985 1.00 97.44 83 TRP A N 1
ATOM 681 C CA . TRP A 1 83 ? -8.219 5.347 4.887 1.00 97.44 83 TRP A CA 1
ATOM 682 C C . TRP A 1 83 ? -7.802 6.585 5.681 1.00 97.44 83 TRP A C 1
ATOM 684 O O . TRP A 1 83 ? -6.845 6.516 6.445 1.00 97.44 83 TRP A O 1
ATOM 694 N N . ASN A 1 84 ? -8.512 7.701 5.554 1.00 96.44 84 ASN A N 1
ATOM 695 C CA . ASN A 1 84 ? -8.170 8.928 6.276 1.00 96.44 84 ASN A CA 1
ATOM 696 C C . ASN A 1 84 ? -8.310 8.775 7.795 1.00 96.44 84 ASN A C 1
ATOM 698 O O . ASN A 1 84 ? -7.458 9.274 8.525 1.00 96.44 84 ASN A O 1
ATOM 702 N N . ASP A 1 85 ? -9.309 8.018 8.247 1.00 96.62 85 ASP A N 1
ATOM 703 C CA . ASP A 1 85 ? -9.597 7.787 9.667 1.00 96.62 85 ASP A CA 1
ATOM 704 C C . ASP A 1 85 ? -8.641 6.785 10.335 1.00 96.62 85 ASP A C 1
ATOM 706 O O . ASP A 1 85 ? -8.721 6.546 11.537 1.00 96.62 85 ASP A O 1
ATOM 710 N N . GLY A 1 86 ? -7.733 6.158 9.579 1.00 95.69 86 GLY A N 1
ATOM 711 C CA . GLY A 1 86 ? -6.806 5.168 10.135 1.00 95.69 86 GLY A CA 1
ATOM 712 C C . GLY A 1 86 ? -7.374 3.751 10.260 1.00 95.69 86 GLY A C 1
ATOM 713 O O . GLY A 1 86 ? -6.632 2.845 10.629 1.00 95.69 86 GLY A O 1
ATOM 714 N N . ALA A 1 87 ? -8.644 3.528 9.904 1.00 97.25 87 ALA A N 1
ATOM 715 C CA . ALA A 1 87 ? -9.325 2.238 10.056 1.00 97.25 87 ALA A CA 1
ATOM 716 C C . ALA A 1 87 ? -8.732 1.123 9.171 1.00 97.25 87 ALA A C 1
ATOM 718 O O . ALA A 1 87 ? -8.855 -0.064 9.476 1.00 97.25 87 ALA A O 1
ATOM 719 N N . ILE A 1 88 ? -8.072 1.497 8.070 1.00 97.88 88 ILE A N 1
ATOM 720 C CA . ILE A 1 88 ? -7.354 0.566 7.197 1.00 97.88 88 ILE A CA 1
ATOM 721 C C . ILE A 1 88 ? -5.858 0.621 7.510 1.00 97.88 88 ILE A C 1
ATOM 723 O O . ILE A 1 88 ? -5.213 1.664 7.340 1.00 97.88 88 ILE A O 1
ATOM 727 N N . LEU A 1 89 ? -5.308 -0.528 7.913 1.00 96.88 89 LEU A N 1
ATOM 728 C CA . LEU A 1 89 ? -3.868 -0.726 8.080 1.00 96.88 89 LEU A CA 1
ATOM 729 C C . LEU A 1 89 ? -3.192 -0.968 6.717 1.00 96.88 89 LEU A C 1
ATOM 731 O O . LEU A 1 89 ? -2.141 -0.402 6.427 1.00 96.88 89 LEU A O 1
ATOM 735 N N . GLY A 1 90 ? -3.851 -1.731 5.839 1.00 97.69 90 GLY A N 1
ATOM 736 C CA . GLY A 1 90 ? -3.568 -1.775 4.404 1.00 97.69 90 GLY A CA 1
ATOM 737 C C . GLY A 1 90 ? -2.340 -2.601 4.030 1.00 97.69 90 GLY A C 1
ATOM 738 O O . GLY A 1 90 ? -2.467 -3.757 3.631 1.00 97.69 90 GLY A O 1
ATOM 739 N N . PHE A 1 91 ? -1.154 -2.006 4.122 1.00 97.56 91 PHE A N 1
ATOM 740 C CA . PHE A 1 91 ? 0.105 -2.566 3.614 1.00 97.56 91 PHE A CA 1
ATOM 741 C C . PHE A 1 91 ? 0.757 -3.515 4.625 1.00 97.56 91 PHE A C 1
ATOM 743 O O . PHE A 1 91 ? 1.771 -3.186 5.236 1.00 97.56 91 PHE A O 1
ATOM 750 N N . VAL A 1 92 ? 0.133 -4.677 4.828 1.00 96.62 92 VAL A N 1
ATOM 751 C CA . VAL A 1 92 ? 0.563 -5.704 5.789 1.00 96.62 92 VAL A CA 1
ATOM 752 C C . VAL A 1 92 ? 0.358 -7.087 5.180 1.00 96.62 92 VAL A C 1
ATOM 754 O O . VAL A 1 92 ? -0.705 -7.376 4.624 1.00 96.62 92 VAL A O 1
ATOM 757 N N . ASN A 1 93 ? 1.367 -7.956 5.274 1.00 94.25 93 ASN A N 1
ATOM 758 C CA . ASN A 1 93 ? 1.287 -9.315 4.738 1.00 94.25 93 ASN A CA 1
ATOM 759 C C . ASN A 1 93 ? 0.545 -10.269 5.697 1.00 94.25 93 ASN A C 1
ATOM 761 O O . ASN A 1 93 ? 0.232 -9.926 6.836 1.00 94.25 93 ASN A O 1
ATOM 765 N N . LYS A 1 94 ? 0.232 -11.484 5.231 1.00 93.62 94 LYS A N 1
ATOM 766 C CA . LYS A 1 94 ? -0.542 -12.458 6.020 1.00 93.62 94 LYS A CA 1
ATOM 767 C C . LYS A 1 94 ? 0.149 -12.845 7.336 1.00 93.62 94 LYS A C 1
ATOM 769 O O . LYS A 1 94 ? -0.545 -12.979 8.338 1.00 93.62 94 LYS A O 1
ATOM 774 N N . GLN A 1 95 ? 1.475 -12.999 7.332 1.00 93.94 95 GLN A N 1
ATOM 775 C CA . GLN A 1 95 ? 2.240 -13.355 8.529 1.00 93.94 95 GLN A CA 1
ATOM 776 C C . GLN A 1 95 ? 2.246 -12.201 9.534 1.00 93.94 95 GLN A C 1
ATOM 778 O O . GLN A 1 95 ? 1.844 -12.384 10.674 1.00 93.94 95 GLN A O 1
ATOM 783 N N . GLN A 1 96 ? 2.567 -10.986 9.086 1.00 94.31 96 GLN A N 1
ATOM 784 C CA . GLN A 1 96 ? 2.524 -9.788 9.925 1.00 94.31 96 GLN A CA 1
ATOM 785 C C . GLN A 1 96 ? 1.127 -9.565 10.522 1.00 94.31 96 GLN A C 1
ATOM 787 O O . GLN A 1 96 ? 1.000 -9.228 11.693 1.00 94.31 96 GLN A O 1
ATOM 792 N N . ALA A 1 97 ? 0.064 -9.772 9.737 1.00 96.56 97 ALA A N 1
ATOM 793 C CA . ALA A 1 97 ? -1.303 -9.660 10.236 1.00 96.56 97 ALA A CA 1
ATOM 794 C C . ALA A 1 97 ? -1.614 -10.714 11.310 1.00 96.56 97 ALA A C 1
ATOM 796 O O . ALA A 1 97 ? -2.276 -10.392 12.292 1.00 96.56 97 ALA A O 1
ATOM 797 N N . HIS A 1 98 ? -1.131 -11.949 11.139 1.00 96.88 98 HIS A N 1
ATOM 798 C CA . HIS A 1 98 ? -1.254 -12.996 12.152 1.00 96.88 98 HIS A CA 1
ATOM 799 C C . HIS A 1 98 ? -0.536 -12.597 13.447 1.00 96.88 98 HIS A C 1
ATOM 801 O O . HIS A 1 98 ? -1.156 -12.594 14.508 1.00 96.88 98 HIS A O 1
ATOM 807 N N . ASP A 1 99 ? 0.725 -12.174 13.351 1.00 96.56 99 ASP A N 1
ATOM 808 C CA . ASP A 1 99 ? 1.549 -11.807 14.508 1.00 96.56 99 ASP A CA 1
ATOM 809 C C . ASP A 1 99 ? 0.962 -10.612 15.283 1.00 96.56 99 ASP A C 1
ATOM 811 O O . ASP A 1 99 ? 1.012 -10.567 16.512 1.00 96.56 99 ASP A O 1
ATOM 815 N N . LEU A 1 100 ? 0.343 -9.657 14.578 1.00 96.56 100 LEU A N 1
ATOM 816 C CA . LEU A 1 100 ? -0.335 -8.509 15.190 1.00 96.56 100 LEU A CA 1
ATOM 817 C C . LEU A 1 100 ? -1.611 -8.887 15.955 1.00 96.56 100 LEU A C 1
ATOM 819 O O . LEU A 1 100 ? -2.000 -8.158 16.873 1.00 96.56 100 LEU A O 1
ATOM 823 N N . LEU A 1 101 ? -2.274 -9.981 15.567 1.00 98.06 101 LEU A N 1
ATOM 824 C CA . LEU A 1 101 ? -3.595 -10.364 16.070 1.00 98.06 101 LEU A CA 1
ATOM 825 C C . LEU A 1 101 ? -3.570 -11.525 17.068 1.00 98.06 101 LEU A C 1
ATOM 827 O O . LEU A 1 101 ? -4.472 -11.599 17.894 1.00 98.06 101 LEU A O 1
ATOM 831 N N . ILE A 1 102 ? -2.562 -12.403 17.036 1.00 98.00 102 ILE A N 1
ATOM 832 C CA . ILE A 1 102 ? -2.551 -13.661 17.809 1.00 98.00 102 ILE A CA 1
ATOM 833 C C . ILE A 1 102 ? -2.711 -13.466 19.326 1.00 98.00 102 ILE A C 1
ATOM 835 O O . ILE A 1 102 ? -3.287 -14.310 20.001 1.00 98.00 102 ILE A O 1
ATOM 839 N N . ASN A 1 103 ? -2.251 -12.329 19.851 1.00 97.19 103 ASN A N 1
ATOM 840 C CA . ASN A 1 103 ? -2.329 -11.982 21.273 1.00 97.19 103 ASN A CA 1
ATOM 841 C C . ASN A 1 103 ? -3.361 -10.875 21.561 1.00 97.19 103 ASN A C 1
ATOM 843 O O . ASN A 1 103 ? -3.237 -10.149 22.550 1.00 97.19 103 ASN A O 1
ATOM 847 N N . LYS A 1 104 ? -4.335 -10.666 20.668 1.00 98.25 104 LYS A N 1
ATOM 848 C CA . LYS A 1 104 ? -5.401 -9.670 20.837 1.00 98.25 104 LYS A CA 1
ATOM 849 C C . LYS A 1 104 ? -6.701 -10.334 21.301 1.00 98.25 104 LYS A C 1
ATOM 851 O O . LYS A 1 104 ? -6.893 -11.515 21.035 1.00 98.25 104 LYS A O 1
ATOM 856 N N . PRO A 1 105 ? -7.593 -9.594 21.987 1.00 98.50 105 PRO A N 1
ATOM 857 C CA . PRO A 1 105 ? -8.895 -10.119 22.390 1.00 98.50 105 PRO A CA 1
ATOM 858 C C . PRO A 1 105 ? -9.708 -10.641 21.204 1.00 98.50 105 PRO A C 1
ATOM 860 O O . PRO A 1 105 ? -9.615 -10.098 20.096 1.00 98.50 105 PRO A O 1
ATOM 863 N N . ASP A 1 106 ? -10.559 -11.631 21.463 1.00 97.94 106 ASP A N 1
ATOM 864 C CA . ASP A 1 106 ? -11.468 -12.187 20.463 1.00 97.94 106 ASP A CA 1
ATOM 865 C C . ASP A 1 106 ? -12.325 -11.099 19.811 1.00 97.94 106 ASP A C 1
ATOM 867 O O . ASP A 1 106 ? -12.795 -10.158 20.452 1.00 97.94 106 ASP A O 1
ATOM 871 N N . GLY A 1 107 ? -12.506 -11.226 18.497 1.00 97.44 107 GLY A N 1
ATOM 872 C CA . GLY A 1 107 ? -13.195 -10.224 17.687 1.00 97.44 107 GLY A CA 1
ATOM 873 C C . GLY A 1 107 ? -12.323 -9.038 17.262 1.00 97.44 107 GLY A C 1
ATOM 874 O O . GLY A 1 107 ? -12.790 -8.218 16.473 1.00 97.44 107 GLY A O 1
ATOM 875 N N . THR A 1 108 ? -11.059 -8.947 17.697 1.00 98.44 108 THR A N 1
ATOM 876 C CA . THR A 1 108 ? -10.118 -7.965 17.134 1.00 98.44 108 THR A CA 1
ATOM 877 C C . THR A 1 108 ? -9.794 -8.325 15.686 1.00 98.44 108 THR A C 1
ATOM 879 O O . THR A 1 108 ? -9.400 -9.451 15.384 1.00 98.44 108 THR A O 1
ATOM 882 N N . PHE A 1 109 ? -9.906 -7.354 14.782 1.00 98.19 109 PHE A N 1
ATOM 883 C CA . PHE A 1 109 ? -9.577 -7.527 13.371 1.00 98.19 109 PHE A CA 1
ATOM 884 C C . PHE A 1 109 ? -8.806 -6.323 12.830 1.00 98.19 109 PHE A C 1
ATOM 886 O O . PHE A 1 109 ? -8.745 -5.260 13.446 1.00 98.19 109 PHE A O 1
ATOM 893 N N . LEU A 1 110 ? -8.220 -6.498 11.648 1.00 98.06 110 LEU A N 1
ATOM 894 C CA . LEU A 1 110 ? -7.609 -5.428 10.869 1.00 98.06 110 LEU A CA 1
ATOM 895 C C . LEU A 1 110 ? -7.988 -5.580 9.398 1.00 98.06 110 LEU A C 1
ATOM 897 O O . LEU A 1 110 ? -8.266 -6.684 8.926 1.00 98.06 110 LEU A O 1
ATOM 901 N N . LEU A 1 111 ? -7.957 -4.471 8.663 1.00 98.06 111 LEU A N 1
ATOM 902 C CA . LEU A 1 111 ? -8.130 -4.461 7.213 1.00 98.06 111 LEU A CA 1
ATOM 903 C C . LEU A 1 111 ? -6.763 -4.338 6.540 1.00 98.06 111 LEU A C 1
ATOM 905 O O . LEU A 1 111 ? -6.010 -3.400 6.816 1.00 98.06 111 LEU A O 1
ATOM 909 N N . ARG A 1 112 ? -6.460 -5.271 5.635 1.00 97.81 112 ARG A N 1
ATOM 910 C CA . ARG A 1 112 ? -5.251 -5.275 4.801 1.00 97.81 112 ARG A CA 1
ATOM 911 C C . ARG A 1 112 ? -5.621 -5.414 3.329 1.00 97.81 112 ARG A C 1
ATOM 913 O O . ARG A 1 112 ? -6.655 -5.999 3.011 1.00 97.81 112 ARG A O 1
ATOM 920 N N . PHE A 1 113 ? -4.766 -4.927 2.439 1.00 97.50 113 PHE A N 1
ATOM 921 C CA . PHE A 1 113 ? -4.927 -5.155 1.009 1.00 97.50 113 PHE A CA 1
ATOM 922 C C . PHE A 1 113 ? -4.589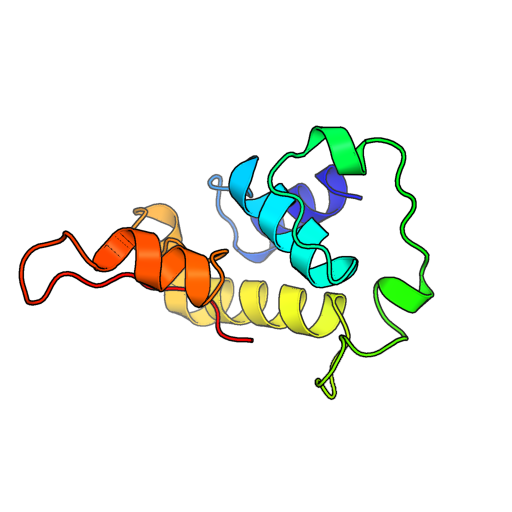 -6.609 0.682 1.00 97.50 113 PHE A C 1
ATOM 924 O O . PHE A 1 113 ? -3.590 -7.157 1.158 1.00 97.50 113 PHE A O 1
ATOM 931 N N . SER A 1 114 ? -5.464 -7.254 -0.084 1.00 93.25 114 SER A N 1
ATOM 932 C CA . SER A 1 114 ? -5.242 -8.615 -0.554 1.00 93.25 114 SER A CA 1
ATOM 933 C C . SER A 1 114 ? -4.110 -8.648 -1.569 1.00 93.25 114 SER A C 1
ATOM 935 O O . SER A 1 114 ? -3.957 -7.725 -2.367 1.00 93.25 114 SER A O 1
ATOM 937 N N . ASP A 1 115 ? -3.361 -9.744 -1.559 1.00 86.38 115 ASP A N 1
ATOM 938 C CA . ASP A 1 115 ? -2.526 -10.135 -2.687 1.00 86.38 115 ASP A CA 1
ATOM 939 C C . ASP A 1 115 ? -3.411 -10.846 -3.709 1.00 86.38 115 ASP A C 1
ATOM 941 O O . ASP A 1 115 ? -4.096 -11.814 -3.310 1.00 86.38 115 ASP A O 1
#

Organism: NCBI:txid48396

pLDDT: mean 96.12, std 2.71, range [84.94, 98.56]

Secondary structure (DSSP, 8-state):
-HHHHHHHHHHHHT-S----HHHHHHHHHHHHT-----GGGGTT----HHHHHTSBPTT-SSBHHHHHHHHHHHIIIIIHHHHHTT-EEES--HHHHHHHHTTSPTT---EE---

Radius of gyration: 14.48 Å; chains: 1; bounding box: 36×31×40 Å

InterPro domains:
  IPR000980 SH2 domain [PF00017] (89-115)
  IPR000980 SH2 domain [PS50001] (83-115)
  IPR001217 Transcription factor STAT [PTHR11801] (1-115)
  IPR008967 p53-like transcription factor, DNA-binding domain superfamily [SSF49417] (1-78)
  IPR036860 SH2 domain superfamily [G3DSA:3.30.505.10] (88-115)
  IPR036860 SH2 domain superfamily [SSF55550] (79-115)
  IPR048988 Signal transducer and activator of transcription, linker domain [PF21354] (1-68)